Protein AF-A0A2V5NIK6-F1 (afdb_monomer)

Foldseek 3Di:
DDPVVVVCQQVQVDKDFDADPVRRVGDDIDGHHDDDDPDDDDDDDPVPDDPDD

Mean predicted aligned error: 9.03 Å

Solvent-accessible surface area (backbone atoms only — not comparable to full-atom values): 3652 Å² total; per-residue (Å²): 131,56,77,64,59,55,47,36,34,65,72,44,70,39,73,50,72,43,65,43,95,92,32,74,93,47,71,48,78,49,79,46,50,61,81,76,80,84,77,86,80,81,82,88,51,79,89,73,60,73,96,69,136

Structure (mmCIF, N/CA/C/O backbone):
data_AF-A0A2V5NIK6-F1
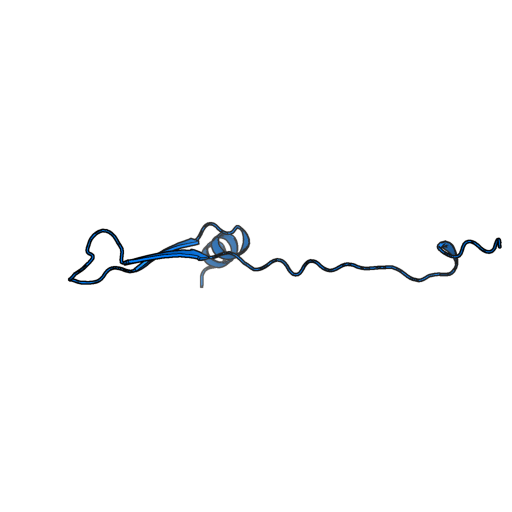#
_entry.id   AF-A0A2V5NIK6-F1
#
loop_
_atom_site.group_PDB
_atom_site.id
_atom_site.type_symbol
_atom_site.label_atom_id
_atom_site.label_alt_id
_atom_site.label_comp_id
_atom_site.label_asym_id
_atom_site.label_entity_id
_atom_site.label_seq_id
_atom_site.pdbx_PDB_ins_code
_atom_site.Cartn_x
_atom_site.Cartn_y
_atom_site.Cartn_z
_atom_site.occupancy
_atom_site.B_iso_or_equiv
_atom_site.auth_seq_id
_atom_site.auth_comp_id
_atom_site.auth_asym_id
_atom_site.auth_atom_id
_atom_site.pdbx_PDB_model_num
ATOM 1 N N . MET A 1 1 ? 5.445 -13.169 9.848 1.00 62.53 1 MET A N 1
ATOM 2 C CA . MET A 1 1 ? 4.566 -12.946 8.679 1.00 62.53 1 MET A CA 1
ATOM 3 C C . MET A 1 1 ? 4.472 -14.258 7.933 1.00 62.53 1 MET A C 1
ATOM 5 O O . MET A 1 1 ? 5.512 -14.868 7.703 1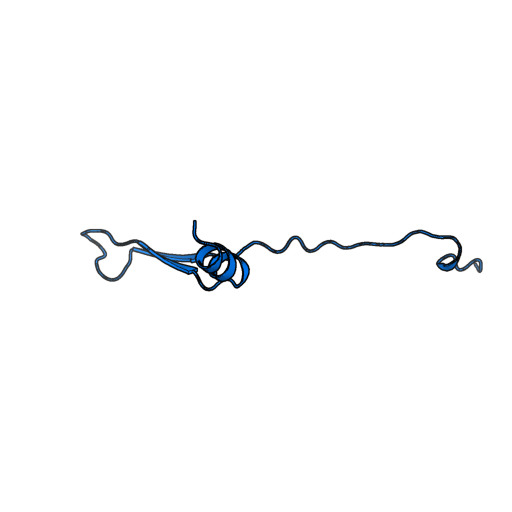.00 62.53 1 MET A O 1
ATOM 9 N N . THR A 1 2 ? 3.269 -14.733 7.624 1.00 91.81 2 THR A N 1
ATOM 10 C CA . THR A 1 2 ? 3.115 -15.917 6.7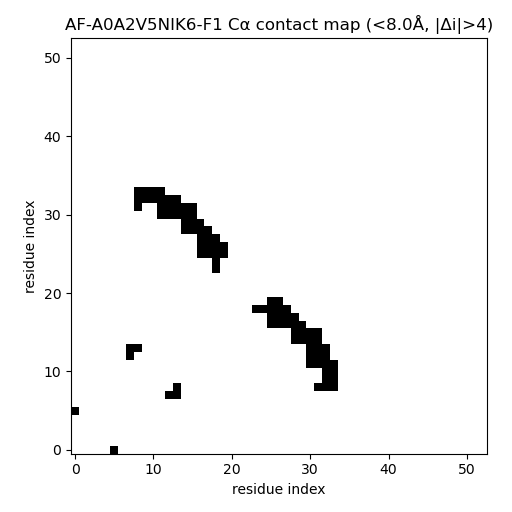69 1.00 91.81 2 THR A CA 1
ATOM 11 C C . THR A 1 2 ? 3.504 -15.556 5.331 1.00 91.81 2 THR A C 1
ATOM 13 O O . THR A 1 2 ? 3.461 -14.386 4.942 1.00 91.81 2 THR A O 1
ATOM 16 N N . ALA A 1 3 ? 3.885 -16.548 4.523 1.00 89.81 3 ALA A N 1
ATOM 17 C CA . ALA A 1 3 ? 4.206 -16.325 3.110 1.00 89.81 3 ALA A CA 1
ATOM 18 C C . ALA A 1 3 ? 3.031 -15.690 2.339 1.00 89.81 3 ALA A C 1
ATOM 20 O O . ALA A 1 3 ? 3.229 -14.907 1.414 1.00 89.81 3 ALA A O 1
ATOM 21 N N . GLU A 1 4 ? 1.804 -15.985 2.756 1.00 92.38 4 GLU A N 1
ATOM 22 C CA . GLU A 1 4 ? 0.582 -15.453 2.162 1.00 92.38 4 GLU A CA 1
ATOM 23 C C . GLU A 1 4 ? 0.360 -13.968 2.484 1.00 92.38 4 GLU A C 1
ATOM 25 O O . GLU A 1 4 ? 0.084 -13.179 1.584 1.00 92.38 4 GLU A O 1
ATOM 30 N N . GLN A 1 5 ? 0.597 -13.550 3.732 1.00 88.00 5 GLN A N 1
ATOM 31 C CA . GLN A 1 5 ? 0.519 -12.136 4.124 1.00 88.00 5 GLN A CA 1
ATOM 32 C C . GLN A 1 5 ? 1.521 -11.270 3.349 1.00 88.00 5 GLN A C 1
ATOM 34 O O . GLN A 1 5 ? 1.213 -10.140 2.972 1.00 88.00 5 GLN A O 1
ATOM 39 N N . ALA A 1 6 ? 2.718 -11.804 3.081 1.00 89.12 6 ALA A N 1
ATOM 40 C CA . ALA A 1 6 ? 3.706 -11.123 2.252 1.00 89.12 6 ALA A CA 1
ATOM 41 C C . ALA A 1 6 ? 3.215 -10.953 0.804 1.00 89.12 6 ALA A C 1
ATOM 43 O O . ALA A 1 6 ? 3.418 -9.894 0.212 1.00 89.12 6 ALA A O 1
ATOM 44 N N . ARG A 1 7 ? 2.522 -11.955 0.246 1.00 91.31 7 ARG A N 1
ATOM 45 C CA . ARG A 1 7 ? 1.920 -11.850 -1.090 1.00 91.31 7 ARG A CA 1
ATOM 46 C C . ARG A 1 7 ? 0.840 -10.778 -1.144 1.00 91.31 7 ARG A C 1
ATOM 48 O O . ARG A 1 7 ? 0.900 -9.935 -2.026 1.00 91.31 7 ARG A O 1
ATOM 55 N N . TRP A 1 8 ? -0.072 -10.730 -0.173 1.00 91.69 8 TRP A N 1
ATOM 56 C CA . TRP A 1 8 ? -1.097 -9.680 -0.124 1.00 91.69 8 TRP A CA 1
ATOM 57 C C . TRP A 1 8 ? -0.504 -8.270 -0.088 1.00 91.69 8 TRP A C 1
ATOM 59 O O . TRP A 1 8 ? -1.031 -7.370 -0.735 1.00 91.69 8 TRP A O 1
ATOM 69 N N . PHE A 1 9 ? 0.610 -8.070 0.620 1.00 89.06 9 PHE A N 1
ATOM 70 C CA . PHE A 1 9 ? 1.311 -6.784 0.630 1.00 89.06 9 PHE A CA 1
ATOM 71 C C . PHE A 1 9 ? 1.910 -6.428 -0.742 1.00 89.06 9 PHE A C 1
ATOM 73 O O . PHE A 1 9 ? 1.773 -5.294 -1.205 1.00 89.06 9 PHE A O 1
ATOM 80 N N . LEU A 1 10 ? 2.558 -7.391 -1.407 1.00 89.25 10 LEU A N 1
ATOM 81 C CA . LEU A 1 10 ? 3.145 -7.195 -2.739 1.00 89.25 10 LEU A CA 1
ATOM 82 C C . LEU A 1 10 ? 2.081 -6.966 -3.822 1.00 89.25 10 LEU A C 1
ATOM 84 O O . LEU A 1 10 ? 2.303 -6.162 -4.727 1.00 89.25 10 LEU A O 1
ATOM 88 N N . ASP A 1 11 ? 0.932 -7.628 -3.692 1.00 91.44 11 ASP A N 1
ATOM 89 C CA . ASP A 1 11 ? -0.218 -7.502 -4.591 1.00 91.44 11 ASP A CA 1
ATOM 90 C C . ASP A 1 11 ? -1.088 -6.272 -4.257 1.00 91.44 11 ASP A C 1
ATOM 92 O O . ASP A 1 11 ? -2.046 -5.975 -4.968 1.00 91.44 11 ASP A O 1
ATOM 96 N N . GLY A 1 12 ? -0.746 -5.526 -3.198 1.00 91.06 12 GLY A N 1
ATOM 97 C CA . GLY A 1 12 ? -1.444 -4.305 -2.800 1.00 91.06 12 GLY A CA 1
ATOM 98 C C . GLY A 1 12 ? -2.869 -4.549 -2.314 1.00 91.06 12 GLY A C 1
ATOM 99 O O . GLY A 1 12 ? -3.737 -3.721 -2.558 1.00 91.06 12 GLY A O 1
ATOM 100 N N . LEU A 1 13 ? -3.122 -5.675 -1.644 1.00 93.31 13 LEU A N 1
ATOM 101 C CA . LEU A 1 13 ? -4.440 -6.095 -1.149 1.00 93.31 13 LEU A CA 1
ATOM 102 C C . LEU A 1 13 ? -4.700 -5.694 0.312 1.00 93.31 13 LEU A C 1
ATOM 104 O O . LEU A 1 13 ? -5.713 -6.082 0.890 1.00 93.31 13 LEU A O 1
ATOM 108 N N . ILE A 1 14 ? -3.790 -4.940 0.931 1.00 93.56 14 ILE A N 1
ATOM 109 C CA . ILE A 1 14 ? -3.907 -4.534 2.332 1.00 93.56 14 ILE A CA 1
ATOM 110 C C . ILE A 1 14 ? -4.518 -3.135 2.410 1.00 93.56 14 ILE A C 1
ATOM 112 O O . ILE A 1 14 ? -3.959 -2.167 1.897 1.00 93.56 14 ILE A O 1
ATOM 116 N N . TYR A 1 15 ? -5.646 -3.035 3.106 1.00 94.88 15 TYR A N 1
ATOM 117 C CA . TYR A 1 15 ? -6.353 -1.787 3.370 1.00 94.88 15 TYR A CA 1
ATOM 118 C C . TY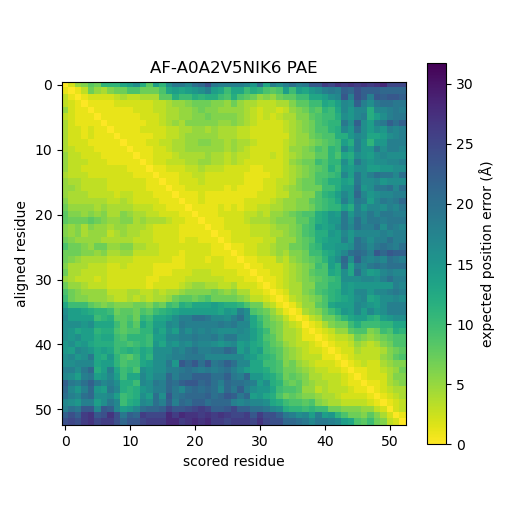R A 1 15 ? -6.365 -1.490 4.871 1.00 94.88 15 TYR A C 1
ATOM 120 O O . TYR A 1 15 ? -6.548 -2.395 5.688 1.00 94.88 15 TYR A O 1
ATOM 128 N N . MET A 1 16 ? -6.184 -0.221 5.232 1.00 94.56 16 MET A N 1
ATOM 129 C CA . MET A 1 16 ? -6.227 0.251 6.612 1.00 94.56 16 MET A CA 1
ATOM 130 C C . MET A 1 16 ? -7.217 1.405 6.754 1.00 94.56 16 MET A C 1
ATOM 132 O O . MET A 1 16 ? -7.183 2.367 5.987 1.00 94.56 16 MET A O 1
ATOM 136 N N . ASN A 1 17 ? -8.058 1.319 7.784 1.00 97.38 17 ASN A N 1
ATOM 137 C CA . ASN A 1 17 ? -8.900 2.411 8.257 1.00 97.38 17 ASN A CA 1
ATOM 138 C C . ASN A 1 17 ? -8.594 2.654 9.740 1.00 97.38 17 ASN A C 1
ATOM 140 O O . ASN A 1 17 ? -8.602 1.714 10.534 1.00 97.38 17 ASN A O 1
ATOM 144 N N . ILE A 1 18 ? -8.281 3.895 10.097 1.00 96.38 18 ILE A N 1
ATOM 145 C CA . ILE A 1 18 ? -7.985 4.318 11.466 1.00 96.38 18 ILE A CA 1
ATOM 146 C C . ILE A 1 18 ? -9.206 5.057 11.997 1.00 96.38 18 ILE A C 1
ATOM 148 O O . ILE A 1 18 ? -9.706 5.970 11.345 1.00 96.38 18 ILE A O 1
ATOM 152 N N . HIS A 1 19 ? -9.655 4.683 13.190 1.00 97.88 19 HIS A N 1
ATOM 153 C CA . HIS A 1 19 ? -10.842 5.229 13.839 1.00 97.88 19 HIS A CA 1
ATOM 154 C C . HIS A 1 19 ? -10.458 5.940 15.137 1.00 97.88 19 HIS A C 1
ATOM 156 O O . HIS A 1 19 ? -9.516 5.534 15.820 1.00 97.88 19 HIS A O 1
ATOM 162 N N . THR A 1 20 ? -11.221 6.964 15.503 1.00 97.38 20 THR A N 1
ATOM 163 C CA . THR A 1 20 ? -11.148 7.603 16.823 1.00 97.38 20 THR A CA 1
ATOM 164 C C . THR A 1 20 ? -12.537 7.637 17.447 1.00 97.38 20 THR A C 1
ATOM 166 O O . THR A 1 20 ? -13.536 7.381 16.777 1.00 97.38 20 THR A O 1
ATOM 169 N N . GLY A 1 21 ? -12.621 7.971 18.736 1.00 97.50 21 GLY A N 1
ATOM 170 C CA . GLY A 1 21 ? -13.918 8.141 19.394 1.00 97.50 21 GLY A CA 1
ATOM 171 C C . GLY A 1 21 ? -14.770 9.257 18.776 1.00 97.50 21 GLY A C 1
ATOM 172 O O . GLY A 1 21 ? -15.991 9.154 18.786 1.00 97.50 21 GLY A O 1
ATOM 173 N N . LEU A 1 22 ? -14.138 10.297 18.213 1.00 97.50 22 LEU A N 1
ATOM 174 C CA . LEU A 1 22 ? -14.836 11.383 17.516 1.00 97.50 22 LEU A CA 1
ATOM 175 C C . LEU A 1 22 ? -15.238 11.006 16.086 1.00 97.50 22 LEU A C 1
ATOM 177 O O . LEU A 1 22 ? -16.252 11.499 15.603 1.00 97.50 22 LEU A O 1
ATOM 181 N N . ASN A 1 23 ? -14.474 10.129 15.429 1.00 95.69 23 ASN A N 1
ATOM 182 C CA . ASN A 1 23 ? -14.726 9.685 14.059 1.00 95.69 23 ASN A CA 1
ATOM 183 C C . ASN A 1 23 ? -14.821 8.148 13.982 1.00 95.69 23 ASN A C 1
ATOM 185 O O . ASN A 1 23 ? -13.889 7.485 13.505 1.00 95.69 23 ASN A O 1
ATOM 189 N N . PRO A 1 24 ? -15.947 7.560 14.430 1.00 95.31 24 PRO A N 1
ATOM 190 C CA . PRO A 1 24 ? -16.138 6.111 14.451 1.00 95.31 24 PRO A CA 1
ATOM 191 C C . PRO A 1 24 ? -16.265 5.492 13.054 1.00 95.31 24 PRO A C 1
ATOM 193 O O . PRO A 1 24 ? -15.933 4.323 12.893 1.00 95.31 24 PRO A O 1
ATOM 196 N N . ASP A 1 25 ? -16.643 6.257 12.025 1.00 95.00 25 ASP A N 1
ATOM 197 C CA . ASP A 1 25 ? -16.729 5.762 10.637 1.00 95.00 25 ASP A CA 1
ATOM 198 C C . ASP A 1 25 ? -15.370 5.762 9.901 1.00 95.00 25 ASP A C 1
ATOM 200 O O . ASP A 1 25 ? -15.237 5.262 8.775 1.00 95.00 25 ASP A O 1
ATOM 204 N N . GLY A 1 26 ? -14.328 6.297 10.543 1.00 94.75 26 GLY A N 1
ATOM 205 C CA . GLY A 1 26 ? -12.956 6.325 10.042 1.00 94.75 26 GLY A CA 1
ATOM 206 C C . GLY A 1 26 ? -12.439 7.742 9.837 1.00 94.75 26 GLY A C 1
ATOM 207 O O . GLY A 1 26 ? -13.017 8.529 9.086 1.00 94.75 26 GLY A O 1
ATOM 208 N N . GLU A 1 27 ? -11.314 8.029 10.480 1.00 96.81 27 GLU A N 1
ATOM 209 C CA . GLU A 1 27 ? -10.596 9.298 10.421 1.00 96.81 27 GLU A CA 1
ATOM 210 C C . GLU A 1 27 ? -9.560 9.315 9.290 1.00 96.81 27 GLU A C 1
ATOM 212 O O . GLU A 1 27 ? -9.460 10.298 8.560 1.00 96.81 27 GLU A O 1
ATOM 217 N N . ILE A 1 28 ? -8.819 8.215 9.093 1.00 96.81 28 ILE A N 1
ATOM 218 C CA . ILE A 1 28 ? -7.775 8.105 8.058 1.00 96.81 28 ILE A CA 1
ATOM 219 C C . ILE A 1 28 ? -7.894 6.765 7.333 1.00 96.81 28 ILE A C 1
ATOM 221 O O . ILE A 1 28 ? -7.968 5.714 7.964 1.00 96.81 28 ILE A O 1
ATOM 225 N N . ARG A 1 29 ? -7.855 6.800 5.996 1.00 96.62 29 ARG A N 1
ATOM 226 C CA . ARG A 1 29 ? -7.943 5.622 5.121 1.00 96.62 29 ARG A CA 1
ATOM 227 C C . ARG A 1 29 ? -6.700 5.527 4.244 1.00 96.62 29 ARG A C 1
ATOM 229 O O . ARG A 1 29 ? -6.291 6.528 3.658 1.00 96.62 29 ARG A O 1
ATOM 236 N N . ALA A 1 30 ? -6.116 4.337 4.143 1.00 93.62 30 ALA A N 1
ATOM 237 C CA . ALA A 1 30 ? -4.916 4.102 3.350 1.00 93.62 30 ALA A CA 1
ATOM 238 C C . ALA A 1 30 ? -4.941 2.732 2.662 1.00 93.62 30 ALA A C 1
ATOM 240 O O . ALA A 1 30 ? -5.290 1.720 3.272 1.00 93.62 30 ALA A O 1
ATOM 241 N N . GLN A 1 31 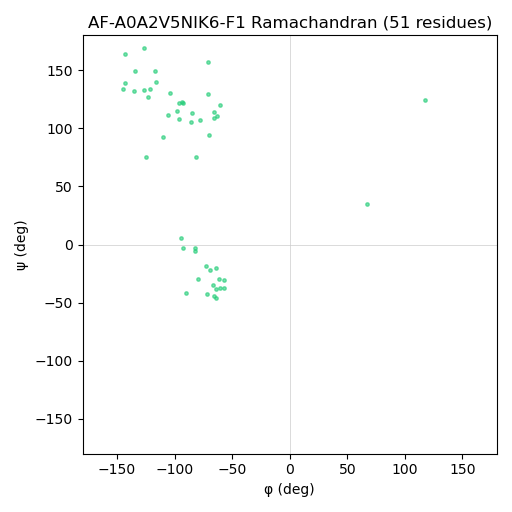? -4.495 2.706 1.404 1.00 93.38 31 GLN A N 1
ATOM 242 C CA . GLN A 1 31 ? -4.140 1.476 0.703 1.00 93.38 3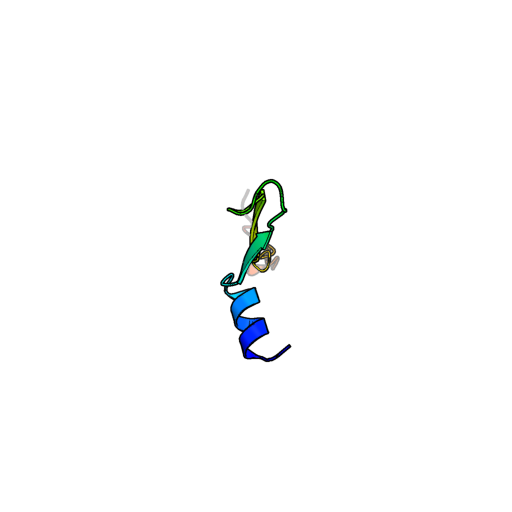1 GLN A CA 1
ATOM 243 C C . GLN A 1 31 ? -2.644 1.233 0.883 1.00 93.38 31 GLN A C 1
ATOM 245 O O . GLN A 1 31 ? -1.826 2.078 0.516 1.00 93.38 31 GLN A O 1
ATOM 250 N N . LEU A 1 32 ? -2.280 0.081 1.437 1.00 89.94 32 LEU A N 1
ATOM 251 C CA . LEU A 1 32 ? -0.891 -0.303 1.610 1.00 89.94 32 LEU A CA 1
ATOM 252 C C . LEU A 1 32 ? -0.475 -1.225 0.462 1.00 89.94 32 LEU A C 1
ATOM 254 O O . LEU A 1 32 ? -0.959 -2.348 0.330 1.00 89.94 32 LEU A O 1
ATOM 258 N N . ALA A 1 33 ? 0.452 -0.740 -0.356 1.00 88.25 33 ALA A N 1
ATOM 259 C CA . ALA A 1 33 ? 1.029 -1.492 -1.456 1.00 88.25 33 ALA A CA 1
ATOM 260 C C . ALA A 1 33 ? 2.546 -1.320 -1.474 1.00 88.25 33 ALA A C 1
ATOM 262 O O . ALA A 1 33 ? 3.077 -0.268 -1.103 1.00 88.25 33 ALA A O 1
ATOM 263 N N . ALA A 1 34 ? 3.252 -2.348 -1.942 1.00 84.69 34 ALA A N 1
ATOM 264 C CA . ALA A 1 34 ? 4.669 -2.223 -2.230 1.00 84.69 34 ALA A CA 1
ATOM 265 C C . ALA A 1 34 ? 4.884 -1.150 -3.309 1.00 84.69 34 ALA A C 1
ATOM 267 O O . ALA A 1 34 ? 4.397 -1.267 -4.436 1.00 84.69 34 ALA A O 1
ATOM 268 N N . VAL A 1 35 ? 5.642 -0.104 -2.977 1.00 79.38 35 VAL 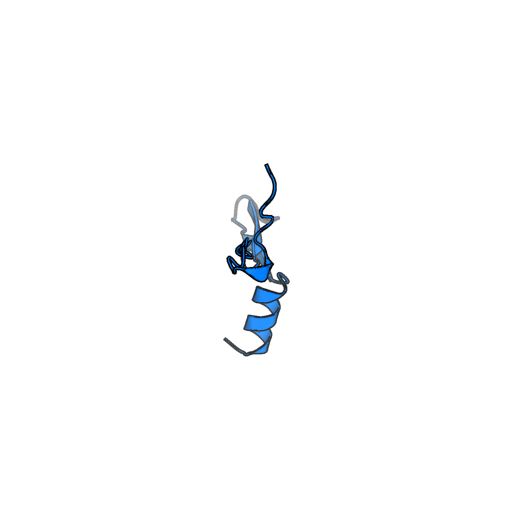A N 1
ATOM 269 C CA . VAL A 1 35 ? 6.040 0.907 -3.958 1.00 79.38 35 VAL A CA 1
ATOM 270 C C . VAL A 1 35 ? 6.949 0.230 -4.977 1.00 79.38 35 VAL A C 1
ATOM 272 O O . VAL A 1 35 ? 8.090 -0.131 -4.679 1.00 79.38 35 VAL A O 1
ATOM 275 N N . ARG A 1 36 ? 6.447 0.043 -6.200 1.00 70.75 36 ARG A N 1
ATOM 276 C CA . ARG A 1 36 ? 7.278 -0.431 -7.304 1.00 70.75 36 ARG A CA 1
ATOM 277 C C . ARG A 1 36 ? 8.311 0.647 -7.613 1.00 70.75 36 ARG A C 1
ATOM 279 O O . ARG A 1 36 ? 7.960 1.723 -8.091 1.00 70.75 36 ARG A O 1
ATOM 286 N N . LYS A 1 37 ? 9.593 0.358 -7.375 1.00 74.44 37 LYS A N 1
ATOM 287 C CA . LYS A 1 37 ? 10.671 1.153 -7.972 1.00 74.44 37 LYS A CA 1
ATOM 288 C C . LYS A 1 37 ? 10.569 0.998 -9.483 1.00 74.44 37 LYS A C 1
ATOM 290 O O . LYS A 1 37 ? 10.810 -0.086 -10.016 1.00 74.44 37 LYS A O 1
ATOM 295 N N . LEU A 1 38 ? 10.186 2.074 -10.162 1.00 74.56 38 LEU A N 1
ATOM 296 C CA . LEU A 1 38 ? 10.253 2.139 -11.612 1.00 74.56 38 LEU A CA 1
ATOM 297 C C . LEU A 1 38 ? 11.738 2.209 -11.993 1.00 74.56 38 LEU A C 1
ATOM 299 O O . LEU A 1 38 ? 12.360 3.266 -11.954 1.00 74.56 38 LEU A O 1
ATOM 303 N N . ASN A 1 39 ? 12.336 1.053 -12.269 1.00 77.75 39 ASN A N 1
ATOM 304 C CA . ASN A 1 39 ? 13.726 0.982 -12.695 1.00 77.75 39 ASN A CA 1
ATOM 305 C C . ASN A 1 39 ? 13.779 1.177 -14.211 1.00 77.75 39 ASN A C 1
ATOM 307 O O . ASN A 1 39 ? 13.446 0.265 -14.968 1.00 77.75 39 ASN A O 1
ATOM 311 N N . PHE A 1 40 ? 14.217 2.351 -14.656 1.00 83.31 40 PHE A N 1
ATOM 312 C CA . PHE A 1 40 ? 14.618 2.545 -16.045 1.00 83.31 40 PHE A CA 1
ATOM 313 C C . PHE A 1 40 ? 16.012 1.954 -16.228 1.00 83.31 40 PHE A C 1
ATOM 315 O O . PHE A 1 40 ? 16.998 2.488 -15.724 1.00 83.31 40 PHE A O 1
ATOM 322 N N . VAL A 1 41 ? 16.091 0.818 -16.917 1.00 84.88 41 VAL A N 1
ATOM 323 C CA . VAL A 1 41 ? 17.362 0.154 -17.210 1.00 84.88 41 VAL A CA 1
ATOM 324 C C . VAL A 1 41 ? 17.699 0.383 -18.674 1.00 84.88 41 VAL A C 1
ATOM 326 O O . VAL A 1 41 ? 17.049 -0.172 -19.557 1.00 84.88 41 VAL A O 1
ATOM 329 N N . ALA A 1 42 ? 18.744 1.166 -18.931 1.00 87.06 42 ALA A N 1
ATOM 330 C CA . ALA A 1 42 ? 19.398 1.199 -20.230 1.00 87.06 42 ALA A CA 1
ATOM 331 C C . ALA A 1 42 ? 20.555 0.196 -20.214 1.00 87.06 42 ALA A C 1
ATOM 333 O O . ALA A 1 42 ? 21.458 0.285 -19.382 1.00 87.06 42 ALA A O 1
ATOM 334 N N . ARG A 1 43 ? 20.535 -0.777 -21.126 1.00 88.75 43 ARG A N 1
ATOM 335 C CA . ARG A 1 43 ? 21.704 -1.628 -21.368 1.00 88.75 43 ARG A CA 1
ATOM 336 C C . ARG A 1 43 ? 22.602 -0.897 -22.358 1.00 88.75 43 ARG A C 1
ATOM 338 O O . ARG A 1 43 ? 22.205 -0.705 -23.500 1.00 88.75 43 ARG A O 1
ATOM 345 N N . LEU A 1 44 ? 23.784 -0.473 -21.926 1.00 88.75 44 LEU A N 1
ATOM 346 C CA . LEU A 1 44 ? 24.761 0.187 -22.793 1.00 88.75 44 LEU A CA 1
ATOM 347 C C . LEU A 1 44 ? 25.761 -0.866 -23.281 1.00 88.75 44 LEU A C 1
ATOM 349 O O . LEU A 1 44 ? 26.548 -1.386 -22.495 1.00 88.75 44 LEU A O 1
ATOM 353 N N . ASN A 1 45 ? 25.676 -1.234 -24.558 1.00 92.31 45 ASN A N 1
ATOM 354 C CA . ASN A 1 45 ? 26.611 -2.142 -25.221 1.00 92.31 45 ASN A CA 1
ATOM 355 C C . ASN A 1 45 ? 26.851 -1.679 -26.669 1.00 92.31 45 ASN A C 1
ATOM 357 O O . ASN A 1 45 ? 26.067 -0.891 -27.197 1.00 92.31 45 ASN A O 1
ATOM 361 N N . GLY A 1 46 ? 27.906 -2.186 -27.313 1.00 87.75 46 GLY A N 1
ATOM 362 C CA . GLY A 1 46 ? 28.256 -1.795 -28.686 1.00 87.75 46 GLY A CA 1
ATOM 363 C C . GLY A 1 46 ? 27.204 -2.168 -29.740 1.0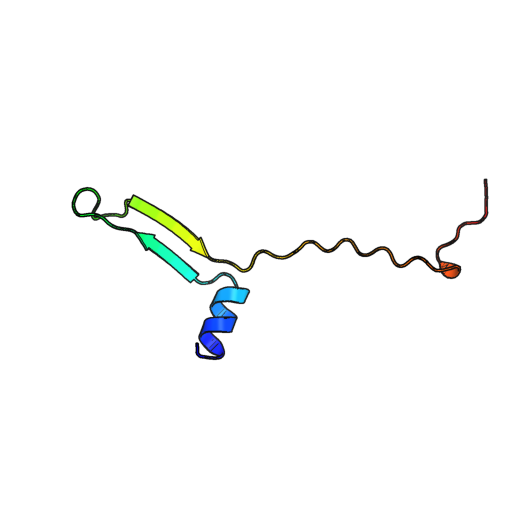0 87.75 46 GLY A C 1
ATOM 364 O O . GLY A 1 46 ? 27.144 -1.543 -30.786 1.00 87.75 46 GLY A O 1
ATOM 365 N N . ALA A 1 47 ? 26.315 -3.129 -29.461 1.00 87.56 47 ALA A N 1
ATOM 366 C CA . ALA A 1 47 ? 25.205 -3.456 -30.362 1.00 87.56 47 ALA A CA 1
ATOM 367 C C . ALA A 1 47 ? 24.092 -2.388 -30.357 1.00 87.56 47 ALA A C 1
ATOM 369 O O . ALA A 1 47 ? 23.281 -2.343 -31.279 1.00 87.56 47 ALA A O 1
ATOM 370 N N . ASN A 1 48 ? 24.055 -1.534 -29.329 1.00 89.44 48 ASN A N 1
ATOM 371 C CA . ASN A 1 48 ? 23.138 -0.400 -29.224 1.00 89.44 48 ASN A CA 1
ATOM 372 C C . ASN A 1 48 ? 23.745 0.904 -29.765 1.00 89.44 48 ASN A C 1
ATOM 374 O O . ASN A 1 48 ? 23.066 1.931 -29.783 1.00 89.44 48 ASN A O 1
ATOM 378 N N . GLU A 1 49 ? 25.006 0.881 -30.195 1.00 87.69 49 GLU A N 1
ATOM 379 C CA . GLU A 1 49 ? 25.641 2.012 -30.859 1.00 87.69 49 GLU A CA 1
ATOM 380 C C . GLU A 1 49 ? 25.045 2.178 -32.267 1.00 87.69 49 GLU A C 1
ATOM 382 O O . GLU A 1 49 ? 24.949 1.222 -33.038 1.00 87.69 49 GLU A O 1
ATOM 387 N N . ARG A 1 50 ? 24.623 3.398 -32.616 1.00 84.38 50 ARG A N 1
ATOM 388 C CA . ARG A 1 50 ? 24.318 3.777 -34.001 1.00 84.38 50 ARG A CA 1
ATOM 389 C C . ARG A 1 50 ? 25.382 4.762 -34.470 1.00 84.38 50 ARG A C 1
ATOM 391 O O . ARG A 1 50 ? 25.227 5.958 -34.238 1.00 84.38 50 ARG A O 1
ATOM 398 N N . PRO A 1 51 ? 26.460 4.275 -35.098 1.00 77.56 51 PRO A N 1
ATOM 399 C CA . PRO A 1 51 ? 27.547 5.121 -35.551 1.00 77.56 51 PRO A CA 1
ATOM 4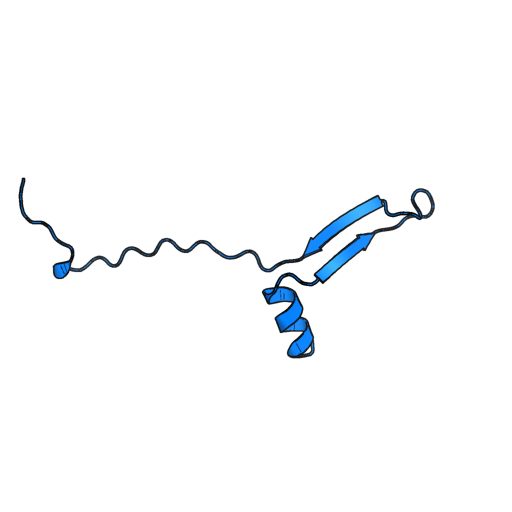00 C C . PRO A 1 51 ? 27.157 5.758 -36.885 1.00 77.56 51 PRO A C 1
ATOM 402 O O . PRO A 1 51 ? 27.600 5.304 -37.926 1.00 77.56 51 PRO A O 1
ATOM 405 N N . ASN A 1 52 ? 26.279 6.759 -36.879 1.00 71.56 52 ASN A N 1
ATOM 406 C CA . ASN A 1 52 ? 26.090 7.655 -38.021 1.00 71.56 52 ASN A CA 1
ATOM 407 C C . ASN A 1 52 ? 25.786 9.070 -37.492 1.00 71.56 52 ASN A C 1
ATOM 409 O O . ASN A 1 52 ? 24.975 9.172 -36.568 1.00 71.56 52 ASN A O 1
ATOM 413 N N . PRO A 1 53 ? 26.425 10.127 -38.035 1.00 69.19 53 PRO A N 1
ATOM 414 C CA . PRO A 1 53 ? 26.094 11.518 -37.722 1.00 69.19 53 PRO A CA 1
ATOM 415 C C . PRO A 1 53 ? 24.666 11.899 -38.125 1.00 69.19 53 PRO A C 1
ATOM 417 O O . PRO A 1 53 ? 24.177 11.362 -39.148 1.00 69.19 53 PRO A O 1
#

Secondary structure (DSSP, 8-state):
--HHHHHHHHTT-EEEEE--SS-TT-SEEEEE-------------GGG-----

pLDDT: mean 88.6, std 8.18, range [62.53, 97.88]

Sequence (53 aa):
MTAEQARWFLDGLIYMNIHTGLNPDGEIRAQLAAVRKLNFVARLNGANERPNP

Radius of gyration: 22.01 Å; Cα contacts (8 Å, |Δi|>4): 45; chains: 1; bounding box: 45×28×57 Å

Nearest PDB structures (foldseek):
  6ywy-assembly1_M  TM=4.242E-01  e=6.576E+00  Neurospora crassa